Protein AF-A0A7S0M9Z1-F1 (afdb_monomer_lite)

Structure (mmCIF, N/CA/C/O backbone):
data_AF-A0A7S0M9Z1-F1
#
_entry.id   AF-A0A7S0M9Z1-F1
#
loop_
_atom_site.group_PDB
_atom_site.id
_atom_site.type_symbol
_atom_site.label_atom_id
_atom_site.label_alt_id
_atom_site.label_comp_id
_atom_site.label_asym_id
_atom_site.label_entity_id
_atom_site.label_seq_id
_atom_site.pdbx_PDB_ins_code
_atom_site.Cartn_x
_atom_site.Cartn_y
_atom_site.Cartn_z
_atom_site.occupancy
_atom_site.B_iso_or_equiv
_atom_site.auth_seq_id
_atom_site.auth_comp_id
_atom_site.auth_asym_id
_atom_site.auth_atom_id
_atom_site.pdbx_PDB_model_num
ATOM 1 N N . GLU A 1 1 ? -9.331 -22.060 28.111 1.00 37.31 1 GLU A N 1
ATOM 2 C CA . GLU A 1 1 ? -9.968 -21.525 26.890 1.00 37.31 1 GLU A CA 1
ATOM 3 C C . GLU A 1 1 ? -9.155 -20.327 26.416 1.00 37.31 1 GLU A C 1
ATOM 5 O O . GLU A 1 1 ? -8.787 -19.505 27.246 1.00 37.31 1 GLU A O 1
ATOM 10 N N . ARG A 1 2 ? -8.746 -20.290 25.143 1.00 35.12 2 ARG A N 1
ATOM 11 C CA . ARG A 1 2 ? -7.964 -19.173 24.583 1.00 35.12 2 ARG A CA 1
ATOM 12 C C . ARG A 1 2 ? -8.925 -18.022 24.284 1.00 35.12 2 ARG A C 1
ATOM 14 O O . ARG A 1 2 ? -9.888 -18.231 23.555 1.00 35.12 2 ARG A O 1
ATOM 21 N N . LEU A 1 3 ? -8.669 -16.848 24.857 1.00 40.38 3 LEU A N 1
ATOM 22 C CA . LEU A 1 3 ? -9.364 -15.605 24.509 1.00 40.38 3 LEU A CA 1
ATOM 23 C C . LEU A 1 3 ? -9.196 -15.308 23.001 1.00 40.38 3 LEU A C 1
ATOM 25 O O . LEU A 1 3 ? -8.118 -15.590 22.466 1.00 40.38 3 LEU A O 1
ATOM 29 N N . PRO A 1 4 ? -10.222 -14.764 22.317 1.00 44.47 4 PRO A N 1
ATOM 30 C CA . PRO A 1 4 ? -10.101 -14.323 20.928 1.00 44.47 4 PRO A CA 1
ATOM 31 C C . PRO A 1 4 ? -9.082 -13.172 20.809 1.00 44.47 4 PRO A C 1
ATOM 33 O O . PRO A 1 4 ? -8.876 -12.447 21.787 1.00 44.47 4 PRO A O 1
ATOM 36 N N . PRO A 1 5 ? -8.429 -12.994 19.646 1.00 44.75 5 PRO A N 1
ATOM 37 C CA . PRO A 1 5 ? -7.466 -11.917 19.448 1.00 44.75 5 PRO A CA 1
ATOM 38 C C . PRO A 1 5 ? -8.191 -10.565 19.507 1.00 44.75 5 PRO A C 1
ATOM 40 O O . PRO A 1 5 ? -8.975 -10.231 18.626 1.00 44.75 5 PRO A O 1
ATOM 43 N N . CYS A 1 6 ? -7.964 -9.792 20.568 1.00 47.34 6 CYS A N 1
ATOM 44 C CA . CYS A 1 6 ? -8.420 -8.410 20.675 1.00 47.34 6 CYS A CA 1
ATOM 45 C C . CYS A 1 6 ? -7.266 -7.465 20.312 1.00 47.34 6 CYS A C 1
ATOM 47 O O . CYS A 1 6 ? -6.171 -7.576 20.864 1.00 47.34 6 CYS A O 1
ATOM 49 N N . LEU A 1 7 ? -7.500 -6.531 19.384 1.00 50.00 7 LEU A N 1
ATOM 50 C CA . LEU A 1 7 ? -6.575 -5.428 19.116 1.00 50.00 7 LEU A CA 1
ATOM 51 C C . LEU A 1 7 ? -6.959 -4.244 20.012 1.00 50.00 7 LEU A C 1
ATOM 53 O O . LEU A 1 7 ? -8.036 -3.669 19.860 1.00 50.00 7 LEU A O 1
ATOM 57 N N . CYS A 1 8 ? -6.089 -3.868 20.948 1.00 47.72 8 CYS A N 1
ATOM 58 C CA . CYS A 1 8 ? -6.215 -2.601 21.661 1.00 47.72 8 CYS A CA 1
ATOM 59 C C . CYS A 1 8 ? -5.730 -1.467 20.746 1.00 47.72 8 CYS A C 1
ATOM 61 O O . CYS A 1 8 ? -4.548 -1.375 20.422 1.00 47.72 8 CYS A O 1
ATOM 63 N N . GLY A 1 9 ? -6.651 -0.615 20.289 1.00 47.59 9 GLY A N 1
ATOM 64 C CA . GLY A 1 9 ? -6.301 0.572 19.512 1.00 47.59 9 GLY A CA 1
ATOM 65 C C . GLY A 1 9 ? -5.483 1.543 20.365 1.00 47.59 9 GLY A C 1
ATOM 66 O O . GLY A 1 9 ? -6.004 2.091 21.332 1.00 47.59 9 GLY A O 1
ATOM 67 N N . LEU A 1 10 ? -4.213 1.757 20.016 1.00 45.28 10 LEU A N 1
ATOM 68 C CA . LEU A 1 10 ? -3.376 2.805 20.601 1.00 45.28 10 LEU A CA 1
ATOM 69 C C . LEU A 1 10 ? -3.155 3.894 19.548 1.00 45.28 10 LEU A C 1
ATOM 71 O O . LEU A 1 10 ? -2.298 3.755 18.680 1.00 45.28 10 LEU A O 1
ATOM 75 N N . ALA A 1 11 ? -3.902 4.990 19.654 1.00 43.31 11 ALA A N 1
ATOM 76 C CA . ALA A 1 11 ? -3.475 6.273 19.108 1.00 43.31 11 ALA A CA 1
ATOM 77 C C . ALA A 1 11 ? -3.296 7.268 20.257 1.00 43.31 11 ALA A C 1
ATOM 79 O O . ALA A 1 11 ? -4.056 7.257 21.230 1.00 43.31 11 ALA A O 1
ATOM 80 N N . ALA A 1 12 ? -2.278 8.119 20.145 1.00 40.19 12 ALA A N 1
ATOM 81 C CA . ALA A 1 12 ? -2.008 9.176 21.111 1.00 40.19 12 ALA A CA 1
ATOM 82 C C . ALA A 1 12 ? -3.228 10.114 21.215 1.00 40.19 12 ALA A C 1
ATOM 84 O O . ALA A 1 12 ? -3.704 10.631 20.204 1.00 40.19 12 ALA A O 1
ATOM 85 N N . GLY A 1 13 ? -3.752 10.300 22.433 1.00 42.53 13 GLY A N 1
ATOM 86 C CA . GLY A 1 13 ? -4.961 11.093 22.711 1.00 42.53 13 GLY A CA 1
ATOM 87 C C . GLY A 1 13 ? -6.245 10.297 22.996 1.00 42.53 13 GLY A C 1
ATOM 88 O O . GLY A 1 13 ? -7.283 10.905 23.246 1.00 42.53 13 GLY A O 1
ATOM 89 N N . ILE A 1 14 ? -6.197 8.958 23.000 1.00 54.53 14 ILE A N 1
ATOM 90 C CA . ILE A 1 14 ? -7.311 8.070 23.409 1.00 54.53 14 ILE A CA 1
ATOM 91 C C . ILE A 1 14 ? -7.053 7.452 24.805 1.00 54.53 14 ILE A C 1
ATOM 93 O O . ILE A 1 14 ? -7.592 6.409 25.154 1.00 54.53 14 ILE A O 1
ATOM 97 N N . GLU A 1 15 ? -6.205 8.087 25.612 1.00 52.75 15 GLU A N 1
ATOM 98 C CA . GLU A 1 15 ? -5.647 7.519 26.851 1.00 52.75 15 GLU A CA 1
ATOM 99 C C . GLU A 1 15 ? -6.694 7.339 27.971 1.00 52.75 15 GLU A C 1
ATOM 101 O O . GLU A 1 15 ? -6.531 6.474 28.827 1.00 52.75 15 GLU A O 1
ATOM 106 N N . ASP A 1 16 ? -7.803 8.087 27.915 1.00 54.12 16 ASP A N 1
ATOM 107 C CA . ASP A 1 16 ? -8.860 8.112 28.941 1.00 54.12 16 ASP A CA 1
ATOM 108 C C . ASP A 1 16 ? -10.100 7.253 28.607 1.00 54.12 16 ASP A C 1
ATOM 110 O O . ASP A 1 16 ? -11.123 7.333 29.294 1.00 54.12 16 ASP A O 1
ATOM 114 N N . ARG A 1 17 ? -10.072 6.451 27.532 1.00 59.91 17 ARG A N 1
ATOM 115 C CA . ARG A 1 17 ? -11.187 5.552 27.178 1.00 59.91 17 ARG A CA 1
ATOM 116 C C . ARG A 1 17 ? -10.856 4.102 27.493 1.00 59.91 17 ARG A C 1
ATOM 118 O O . ARG A 1 17 ? -9.835 3.582 27.058 1.00 59.91 17 ARG A O 1
ATOM 125 N N . GLU A 1 18 ? -11.793 3.436 28.164 1.00 61.59 18 GLU A N 1
ATOM 126 C CA . GLU A 1 18 ? -11.752 1.988 28.364 1.00 61.59 18 GLU A CA 1
ATOM 127 C C . GLU A 1 18 ? -11.610 1.259 27.013 1.00 61.59 18 GLU A C 1
ATOM 129 O O . GLU A 1 18 ? -12.382 1.545 26.085 1.00 61.59 18 GLU A O 1
ATOM 134 N N . PRO A 1 19 ? -10.651 0.322 26.876 1.00 64.12 19 PRO A N 1
ATOM 135 C CA . PRO A 1 19 ? -10.484 -0.4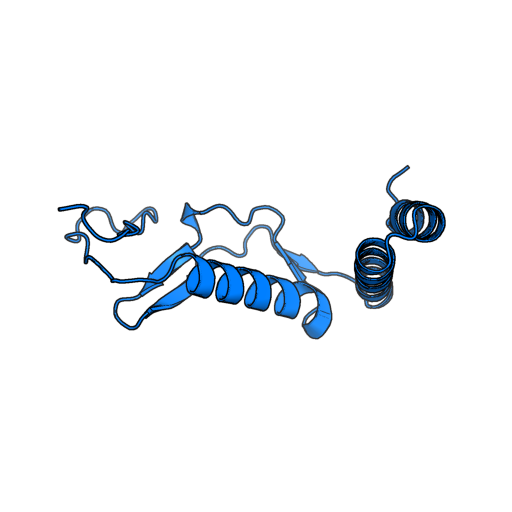49 25.656 1.00 64.12 19 PRO A CA 1
ATOM 136 C C . PRO A 1 19 ? -11.750 -1.256 25.367 1.00 64.12 19 PRO A C 1
ATOM 138 O O . PRO A 1 19 ? -12.180 -2.086 26.168 1.00 64.12 19 PRO A O 1
ATOM 141 N N . VAL A 1 20 ? -12.338 -1.049 24.191 1.00 67.94 20 VAL A N 1
ATOM 142 C CA . VAL A 1 20 ? -13.447 -1.880 23.718 1.00 67.94 20 VAL A CA 1
ATOM 143 C C . VAL A 1 20 ? -12.857 -3.097 23.019 1.00 67.94 20 VAL A C 1
ATOM 145 O O . VAL A 1 20 ? -12.140 -2.962 22.030 1.00 67.94 20 VAL A O 1
ATOM 148 N N . ALA A 1 21 ? -13.156 -4.296 23.523 1.00 70.44 21 ALA A N 1
ATOM 149 C CA . ALA A 1 21 ? -12.817 -5.525 22.820 1.00 70.44 21 ALA A CA 1
ATOM 150 C C . ALA A 1 21 ? -13.695 -5.639 21.568 1.00 70.44 21 ALA A C 1
ATOM 152 O O . ALA A 1 21 ? -14.892 -5.906 21.665 1.00 70.44 21 ALA A O 1
ATOM 153 N N . VAL A 1 22 ? -13.095 -5.427 20.400 1.00 77.25 22 VAL A N 1
ATOM 154 C CA . VAL A 1 22 ? -13.745 -5.645 19.107 1.00 77.25 22 VAL A CA 1
ATOM 155 C C . VAL A 1 22 ? -13.285 -7.012 18.594 1.00 77.25 22 VAL A C 1
ATOM 157 O O . VAL A 1 22 ? -12.088 -7.184 18.349 1.00 77.25 22 VAL A O 1
ATOM 160 N N . PRO A 1 23 ? -14.182 -8.010 18.485 1.00 77.19 23 PRO A N 1
ATOM 161 C CA . PRO A 1 23 ? -13.850 -9.281 17.859 1.00 77.19 23 PRO A CA 1
ATOM 162 C C . PRO A 1 23 ? -13.535 -9.028 16.388 1.00 77.19 23 PRO A C 1
ATOM 164 O O . PRO A 1 23 ? -14.373 -8.488 15.670 1.00 77.19 23 PRO A O 1
ATOM 167 N N . VAL A 1 24 ? -12.342 -9.416 15.952 1.00 79.88 24 VAL A N 1
ATOM 168 C CA . VAL A 1 24 ? -11.929 -9.318 14.551 1.00 79.88 24 VAL A CA 1
ATOM 169 C C . VAL A 1 24 ? -11.240 -10.594 14.126 1.00 79.88 24 VAL A C 1
ATOM 171 O O . VAL A 1 24 ? -10.515 -11.209 14.912 1.00 79.88 24 VAL 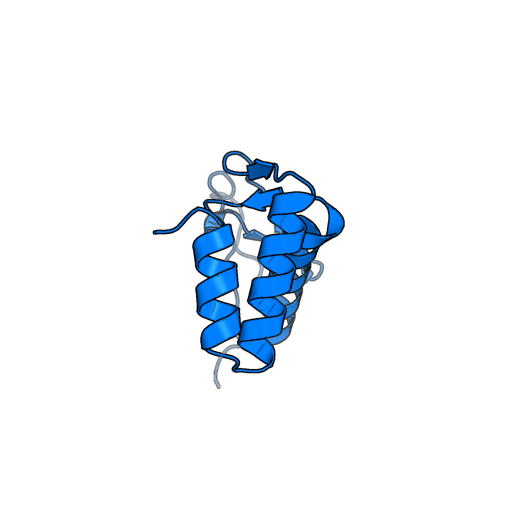A O 1
ATOM 174 N N . ASP A 1 25 ? -11.467 -10.974 12.876 1.00 87.62 25 ASP A N 1
ATOM 175 C CA . ASP A 1 25 ? -10.621 -11.941 12.202 1.00 87.62 25 ASP A CA 1
ATOM 176 C C . ASP A 1 25 ? -9.328 -11.222 11.765 1.00 87.62 25 ASP A C 1
ATOM 178 O O . ASP A 1 25 ? -9.397 -10.237 11.021 1.00 87.62 25 ASP A O 1
ATOM 182 N N . PRO A 1 26 ? -8.145 -11.645 12.251 1.00 85.62 26 PRO A N 1
ATOM 183 C CA . PRO A 1 26 ? -6.877 -11.052 11.843 1.00 85.62 26 PRO A CA 1
ATOM 184 C C . PRO A 1 26 ? -6.642 -11.089 10.329 1.00 85.62 26 PRO A C 1
ATOM 186 O O . PRO A 1 26 ? -6.017 -10.165 9.806 1.00 85.62 26 PRO A O 1
ATOM 189 N N . ASP A 1 27 ? -7.146 -12.114 9.637 1.00 91.50 27 ASP A N 1
ATOM 190 C CA . ASP A 1 27 ? -6.979 -12.253 8.191 1.00 91.50 27 ASP A CA 1
ATOM 191 C C . ASP A 1 27 ? -7.851 -11.222 7.453 1.00 91.50 27 ASP A C 1
ATOM 193 O O . ASP A 1 27 ? -7.359 -10.508 6.582 1.00 91.50 27 ASP A O 1
ATOM 197 N N . GLU A 1 28 ? -9.105 -11.030 7.882 1.00 89.75 28 GLU A N 1
ATOM 198 C CA . GLU A 1 28 ? -10.011 -10.011 7.321 1.00 89.75 28 GLU A CA 1
ATOM 199 C C . GLU A 1 28 ? -9.486 -8.582 7.546 1.00 89.75 28 GLU A C 1
ATOM 201 O O . GLU A 1 28 ? -9.566 -7.716 6.664 1.00 89.75 28 GLU A O 1
ATOM 206 N N . LEU A 1 29 ? -8.904 -8.329 8.723 1.00 89.19 29 LEU A N 1
ATOM 207 C CA . LEU A 1 29 ?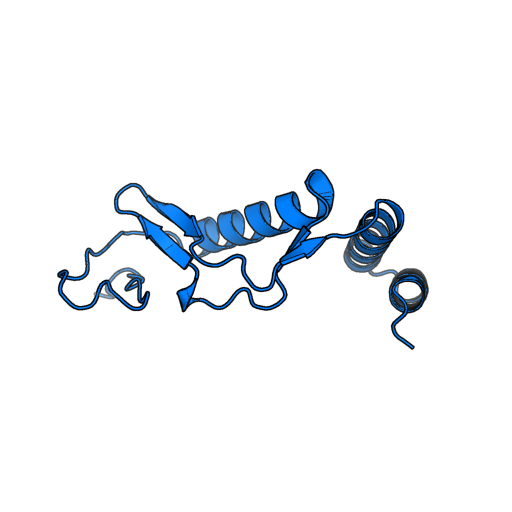 -8.272 -7.050 9.040 1.00 89.19 29 LEU A CA 1
ATOM 208 C C . LEU A 1 29 ? -7.082 -6.780 8.110 1.00 89.19 29 LEU A C 1
ATOM 210 O O . LEU A 1 29 ? -6.937 -5.668 7.592 1.00 89.19 29 LEU A O 1
ATOM 214 N N . LEU A 1 30 ? -6.233 -7.788 7.902 1.00 91.06 30 LEU A N 1
ATOM 215 C CA . LEU A 1 30 ? -5.064 -7.680 7.039 1.00 91.06 30 LEU A CA 1
ATOM 216 C C . LEU A 1 30 ? -5.467 -7.477 5.576 1.00 91.06 30 LEU A C 1
ATOM 218 O O . LEU A 1 30 ? -4.922 -6.587 4.924 1.00 91.06 30 LEU A O 1
ATOM 222 N N . ASP A 1 31 ? -6.445 -8.235 5.084 1.00 94.06 31 ASP A N 1
ATOM 223 C CA . ASP A 1 31 ? -6.980 -8.094 3.729 1.00 94.06 31 ASP A CA 1
ATOM 224 C C . ASP A 1 31 ? -7.543 -6.690 3.498 1.00 94.06 31 ASP A C 1
ATOM 226 O O . ASP A 1 31 ? -7.266 -6.060 2.474 1.00 94.06 31 ASP A O 1
ATOM 230 N N . THR A 1 32 ? -8.265 -6.146 4.482 1.00 93.56 32 THR A N 1
ATOM 231 C CA . THR A 1 32 ? -8.790 -4.779 4.401 1.00 93.56 32 THR A CA 1
ATOM 232 C C . THR A 1 32 ? -7.662 -3.744 4.378 1.00 93.56 32 THR A C 1
ATOM 234 O O . THR A 1 32 ? -7.681 -2.835 3.545 1.00 93.56 32 THR A O 1
ATOM 237 N N . LEU A 1 33 ? -6.648 -3.876 5.242 1.00 93.31 33 LEU A N 1
ATOM 238 C CA . LEU A 1 33 ? -5.489 -2.973 5.259 1.00 93.31 33 LEU A CA 1
ATOM 239 C C . LEU A 1 33 ? -4.710 -3.015 3.940 1.00 93.31 33 LEU A C 1
ATOM 241 O O . LEU A 1 33 ? -4.402 -1.965 3.368 1.00 93.31 33 LEU A O 1
ATOM 245 N N . LEU A 1 34 ? -4.418 -4.214 3.434 1.00 93.94 34 LEU A N 1
ATOM 246 C CA . LEU A 1 34 ? -3.738 -4.405 2.156 1.00 93.94 34 LEU A CA 1
ATOM 247 C C . LEU A 1 34 ? -4.563 -3.833 1.002 1.00 93.94 34 LEU A C 1
ATOM 249 O O . LEU A 1 34 ? -4.007 -3.135 0.156 1.00 93.94 34 LEU A O 1
ATOM 253 N N . GLY A 1 35 ? -5.879 -4.056 0.996 1.00 95.38 35 GLY A N 1
ATOM 254 C CA . GLY A 1 35 ? -6.800 -3.503 0.005 1.00 95.38 35 GLY A CA 1
ATOM 255 C C . GLY A 1 35 ? -6.804 -1.974 -0.014 1.00 95.38 35 GLY A C 1
ATOM 256 O O . GLY A 1 35 ? -6.692 -1.370 -1.081 1.00 95.38 35 GLY A O 1
ATOM 257 N N . VAL A 1 36 ? -6.844 -1.330 1.156 1.0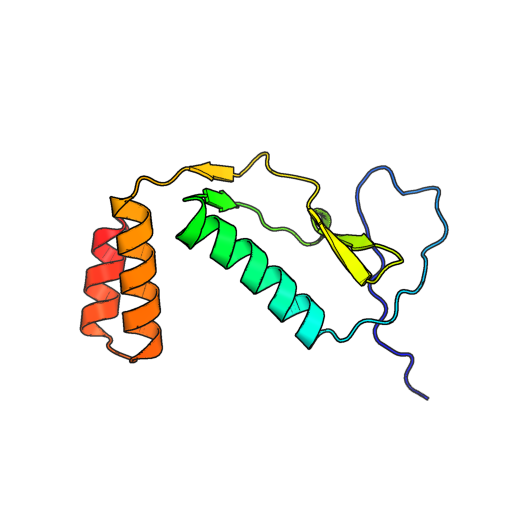0 94.44 36 VAL A N 1
ATOM 258 C CA . VAL A 1 36 ? -6.782 0.138 1.266 1.00 94.44 36 VAL A CA 1
ATOM 259 C C . VAL A 1 36 ? -5.445 0.677 0.752 1.00 94.44 36 VAL A C 1
ATOM 261 O O . VAL A 1 36 ? -5.421 1.631 -0.027 1.00 94.44 36 VAL A O 1
ATOM 264 N N . HIS A 1 37 ? -4.320 0.065 1.130 1.00 94.00 37 HIS A N 1
ATOM 265 C CA . HIS A 1 37 ? -3.007 0.491 0.639 1.00 94.00 37 HIS A CA 1
ATOM 266 C C . HIS A 1 37 ? -2.810 0.216 -0.860 1.00 94.00 37 HIS A C 1
ATOM 268 O O . HIS A 1 37 ? -2.187 1.028 -1.548 1.00 94.00 37 HIS A O 1
ATOM 274 N N . ALA A 1 38 ? -3.379 -0.869 -1.388 1.00 95.44 38 ALA A N 1
ATOM 275 C CA . ALA A 1 38 ? -3.398 -1.158 -2.817 1.00 95.44 38 ALA A CA 1
ATOM 276 C C . ALA A 1 38 ? -4.233 -0.129 -3.595 1.00 95.44 38 ALA A C 1
ATOM 278 O O . ALA A 1 38 ? -3.757 0.377 -4.609 1.00 95.44 38 ALA A O 1
ATOM 279 N N . SER A 1 39 ? -5.424 0.242 -3.109 1.00 96.12 39 SER A N 1
ATOM 280 C CA . SER A 1 39 ? -6.243 1.309 -3.709 1.00 96.12 39 SER A CA 1
ATOM 281 C C . SER A 1 39 ? -5.503 2.651 -3.686 1.00 96.12 39 SER A C 1
ATOM 283 O O . SER A 1 39 ? -5.386 3.313 -4.721 1.00 96.12 39 SER A O 1
ATOM 285 N N . HIS A 1 40 ? -4.876 3.019 -2.560 1.00 95.38 40 HIS A N 1
ATOM 286 C CA . HIS A 1 40 ? -4.018 4.205 -2.503 1.00 95.38 40 HIS A CA 1
ATOM 287 C C . HIS A 1 40 ? -2.951 4.192 -3.603 1.00 95.38 40 HIS A C 1
ATOM 289 O O . HIS A 1 40 ? -2.822 5.179 -4.329 1.00 95.38 40 HIS A O 1
ATOM 295 N N . LEU A 1 41 ? -2.230 3.081 -3.768 1.00 96.38 41 LEU A N 1
ATOM 296 C CA . LEU A 1 41 ? -1.148 2.975 -4.742 1.00 96.38 41 LEU A CA 1
ATOM 297 C C . LEU A 1 41 ? -1.656 2.981 -6.190 1.00 96.38 41 LEU A C 1
ATOM 299 O O . LEU A 1 41 ? -1.190 3.786 -6.998 1.00 96.38 41 LEU A O 1
ATOM 303 N N . PHE A 1 42 ? -2.589 2.092 -6.526 1.00 97.19 42 PHE A N 1
ATOM 304 C CA . PHE A 1 42 ? -2.959 1.795 -7.911 1.00 97.19 42 PHE A CA 1
ATOM 305 C C . PHE A 1 42 ? -4.104 2.648 -8.451 1.00 97.19 42 PHE A C 1
ATOM 307 O O . PHE A 1 42 ? -4.131 2.923 -9.649 1.00 97.19 42 PHE A O 1
ATOM 314 N N . GLU A 1 43 ? -5.022 3.097 -7.598 1.00 96.94 43 GLU A N 1
ATOM 315 C CA . GLU A 1 43 ? -6.173 3.906 -8.016 1.00 96.94 43 GLU A CA 1
ATOM 316 C C . GLU A 1 43 ? -5.917 5.394 -7.784 1.00 96.94 43 GLU A C 1
ATOM 318 O O . GLU A 1 43 ? -6.271 6.233 -8.615 1.00 96.94 43 GLU A O 1
ATOM 323 N N . HIS A 1 44 ? -5.262 5.732 -6.671 1.00 96.38 44 HIS A N 1
ATOM 324 C CA . HIS A 1 44 ? -5.062 7.121 -6.265 1.00 96.38 44 HIS A CA 1
ATOM 325 C C . HIS A 1 44 ? -3.640 7.654 -6.475 1.00 96.38 44 HIS A C 1
ATOM 327 O O . HIS A 1 44 ? -3.422 8.861 -6.339 1.00 96.38 44 HIS A O 1
ATOM 333 N N . GLY A 1 45 ? -2.677 6.795 -6.822 1.00 96.81 45 GLY A N 1
ATOM 334 C CA . GLY A 1 45 ? -1.284 7.190 -7.029 1.00 96.81 45 GLY A CA 1
ATOM 335 C C . GLY A 1 45 ? -0.643 7.774 -5.772 1.00 96.81 45 GLY A C 1
ATOM 336 O O . GLY A 1 45 ? 0.026 8.805 -5.832 1.00 96.81 45 GLY A O 1
ATOM 337 N N . MET A 1 46 ? -0.884 7.158 -4.618 1.00 96.19 46 MET A N 1
ATOM 338 C CA . MET A 1 46 ? -0.369 7.577 -3.319 1.00 96.19 46 MET A CA 1
ATOM 339 C C . MET A 1 46 ? 0.237 6.392 -2.569 1.00 96.19 46 MET A C 1
ATOM 341 O O . MET A 1 46 ? -0.329 5.306 -2.540 1.00 96.19 46 MET A O 1
ATOM 345 N N . ILE A 1 47 ? 1.373 6.609 -1.914 1.00 93.44 47 ILE A N 1
ATOM 346 C CA . ILE A 1 47 ? 2.004 5.616 -1.041 1.00 93.44 47 ILE A CA 1
ATOM 347 C C . ILE A 1 47 ? 2.239 6.223 0.338 1.00 93.44 47 ILE A C 1
ATOM 349 O O . ILE A 1 47 ? 2.663 7.373 0.439 1.00 93.44 47 ILE A O 1
ATOM 353 N N . ASN A 1 48 ? 1.950 5.464 1.395 1.00 92.06 48 ASN A N 1
ATOM 354 C CA . ASN A 1 48 ? 2.291 5.852 2.759 1.00 92.06 48 ASN A CA 1
ATOM 355 C C . ASN A 1 48 ? 3.706 5.356 3.074 1.00 92.06 48 ASN A C 1
ATOM 357 O O . ASN A 1 48 ? 3.955 4.154 3.018 1.00 92.06 48 ASN A O 1
ATOM 361 N N . GLY A 1 49 ? 4.622 6.283 3.360 1.00 88.81 49 GLY A N 1
ATOM 362 C CA . GLY A 1 49 ? 6.003 5.974 3.725 1.00 88.81 49 GLY A CA 1
ATOM 363 C C . GLY A 1 49 ? 6.170 5.423 5.143 1.00 88.81 49 GLY A C 1
ATOM 364 O O . GLY A 1 49 ? 7.221 4.861 5.432 1.00 88.81 49 GLY A O 1
ATOM 365 N N . ASP A 1 50 ? 5.153 5.559 6.000 1.00 88.75 50 ASP A N 1
ATOM 366 C CA . ASP A 1 50 ? 5.173 5.089 7.389 1.00 88.75 50 ASP A CA 1
ATOM 367 C C . ASP A 1 50 ? 3.794 4.547 7.840 1.00 88.75 50 ASP A C 1
ATOM 369 O O . ASP A 1 50 ? 3.081 5.178 8.629 1.00 88.75 50 ASP A O 1
ATOM 373 N N . PRO A 1 51 ? 3.345 3.384 7.321 1.00 85.38 51 PRO A N 1
ATOM 374 C CA . PRO A 1 51 ? 2.084 2.764 7.724 1.00 85.38 51 PRO A CA 1
ATOM 375 C C . PRO A 1 51 ? 2.224 2.041 9.078 1.00 85.38 51 PRO A C 1
ATOM 377 O O . PRO A 1 51 ? 2.054 0.824 9.173 1.00 85.38 51 PRO A O 1
ATOM 380 N N . HIS A 1 52 ? 2.571 2.775 10.139 1.00 87.50 52 HIS A N 1
ATOM 381 C CA . HIS A 1 52 ? 2.776 2.191 11.461 1.00 87.50 52 HIS A CA 1
ATOM 382 C C . HIS A 1 52 ? 1.450 1.765 12.127 1.00 87.50 52 HIS A C 1
ATOM 384 O O . HIS A 1 52 ? 0.431 2.440 11.962 1.00 87.50 52 HIS A O 1
ATOM 390 N N . PRO A 1 53 ? 1.435 0.714 12.974 1.00 86.38 53 PRO A N 1
ATOM 391 C CA . PRO A 1 53 ? 0.204 0.228 13.609 1.00 86.38 53 PRO A CA 1
ATOM 392 C C . PRO A 1 53 ? -0.554 1.279 14.431 1.00 86.38 53 PRO A C 1
ATOM 394 O O . PRO A 1 53 ? -1.776 1.290 14.424 1.00 86.38 53 PRO A O 1
ATOM 397 N N . GLY A 1 54 ? 0.149 2.215 15.080 1.00 87.81 54 GLY A N 1
ATOM 398 C CA . GLY A 1 54 ? -0.492 3.324 15.807 1.00 87.81 54 GLY A CA 1
ATOM 399 C C . GLY A 1 54 ? -1.322 4.296 14.945 1.00 87.81 54 GLY A C 1
ATOM 400 O O . GLY A 1 54 ? -2.062 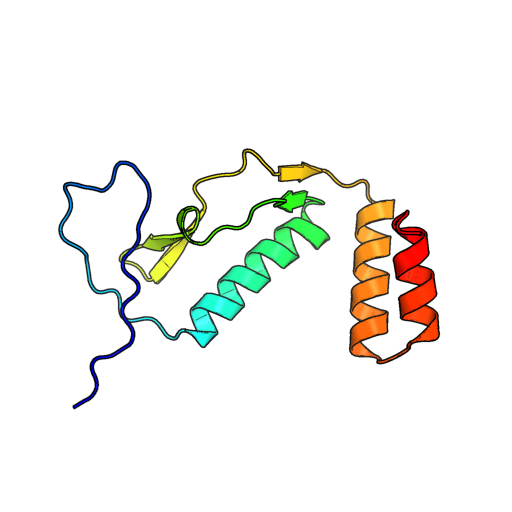5.100 15.499 1.00 87.81 54 GLY A O 1
ATOM 401 N N . ASN A 1 55 ? -1.224 4.225 13.608 1.00 90.12 55 ASN A N 1
ATOM 402 C CA . ASN A 1 55 ? -2.028 5.017 12.669 1.00 90.12 55 ASN A CA 1
ATOM 403 C C . ASN A 1 55 ? -3.312 4.301 12.250 1.00 90.12 55 ASN A C 1
ATOM 405 O O . ASN A 1 55 ? -4.089 4.842 11.461 1.00 90.12 55 ASN A O 1
ATOM 409 N N . VAL A 1 56 ? -3.521 3.087 12.760 1.00 89.38 56 VAL A N 1
ATOM 410 C CA . VAL A 1 56 ? -4.645 2.220 12.441 1.00 89.38 56 VAL A CA 1
ATOM 411 C C . VAL A 1 56 ? -5.520 2.093 13.681 1.00 89.38 56 VAL A C 1
ATOM 413 O O . VAL A 1 56 ? -5.117 1.551 14.708 1.00 89.38 56 VAL A O 1
ATOM 416 N N . LEU A 1 57 ? -6.749 2.582 13.573 1.00 88.19 57 LEU A N 1
ATOM 417 C CA . LEU A 1 57 ? -7.785 2.427 14.582 1.00 88.19 57 LEU A CA 1
ATOM 418 C C . LEU A 1 57 ? -8.772 1.354 14.149 1.00 88.19 57 LEU A C 1
ATOM 420 O O . LEU A 1 57 ? -9.295 1.408 13.040 1.00 88.19 57 LEU A O 1
ATOM 424 N N . LEU A 1 58 ? -9.086 0.431 15.050 1.00 86.62 58 LEU A N 1
ATOM 425 C CA . LEU A 1 58 ? -10.223 -0.463 14.892 1.00 86.62 58 LEU A CA 1
ATOM 426 C C . LEU A 1 58 ? -11.453 0.182 15.534 1.00 86.62 58 LEU A C 1
ATOM 428 O O . LEU A 1 58 ? -11.462 0.474 16.732 1.00 86.62 58 LEU A O 1
ATOM 432 N N . LEU A 1 59 ? -12.473 0.453 14.727 1.00 87.06 59 LEU A N 1
ATOM 433 C CA . LEU A 1 59 ? -13.707 1.083 15.176 1.00 87.06 59 LEU A CA 1
ATOM 434 C C . LEU A 1 59 ? -14.675 0.037 15.763 1.00 87.06 59 LEU A C 1
ATOM 436 O O . LEU A 1 59 ? -14.619 -1.133 15.381 1.00 87.06 59 LEU A O 1
ATOM 440 N N . PRO A 1 60 ? -15.608 0.433 16.655 1.00 82.75 60 PRO A N 1
ATOM 441 C CA . PRO A 1 60 ? -16.561 -0.500 17.271 1.00 82.75 60 PRO A CA 1
ATOM 442 C C . PRO A 1 60 ? -17.477 -1.234 16.282 1.00 82.75 60 PRO A C 1
ATOM 444 O O . PRO A 1 60 ? -18.052 -2.259 16.628 1.00 82.75 60 PRO A O 1
ATOM 447 N N . ASP A 1 61 ? -17.635 -0.699 15.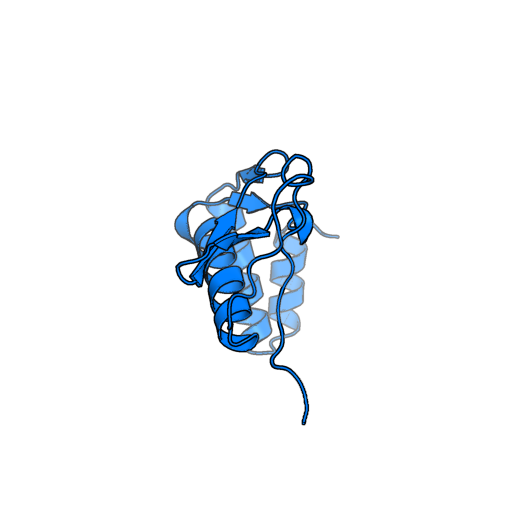069 1.00 83.50 61 ASP A N 1
ATOM 448 C CA . ASP A 1 61 ? -18.416 -1.293 13.982 1.00 83.50 61 ASP A CA 1
ATOM 449 C C . ASP A 1 61 ? -17.579 -2.187 13.047 1.00 83.50 61 ASP A C 1
ATOM 451 O O . ASP A 1 61 ? -18.057 -2.577 11.985 1.00 83.50 61 ASP A O 1
ATOM 455 N N . GLY A 1 62 ? -16.335 -2.503 13.428 1.00 81.56 62 GLY A N 1
ATOM 456 C CA . GLY A 1 62 ? -15.427 -3.370 12.674 1.00 81.56 62 GLY A CA 1
ATOM 457 C C . GLY A 1 62 ? -14.666 -2.669 11.547 1.00 81.56 62 GLY A C 1
ATOM 458 O O . GLY A 1 62 ? -13.819 -3.286 10.910 1.00 81.56 62 GLY A O 1
ATOM 459 N N . ARG A 1 63 ? -14.915 -1.377 11.294 1.00 87.62 63 ARG A N 1
ATOM 460 C CA . ARG A 1 63 ? -14.166 -0.619 10.281 1.00 87.62 63 ARG A CA 1
ATOM 461 C C . ARG A 1 63 ? -12.767 -0.243 10.763 1.00 87.62 63 ARG A C 1
ATOM 463 O O . ARG A 1 63 ? -12.524 -0.077 11.956 1.00 87.62 63 ARG A O 1
ATOM 470 N N . ILE A 1 64 ? -11.877 0.006 9.806 1.00 89.31 64 ILE A N 1
ATOM 471 C CA . ILE A 1 64 ? -10.561 0.600 10.051 1.00 89.31 64 ILE A CA 1
ATOM 472 C C . ILE A 1 64 ? -10.618 2.118 9.844 1.00 89.31 64 ILE A C 1
ATOM 474 O O . ILE A 1 64 ? -11.089 2.600 8.813 1.00 89.31 64 ILE A O 1
ATOM 478 N N . GLY A 1 65 ? -10.100 2.874 10.810 1.00 90.94 65 GLY A N 1
ATOM 479 C CA . GLY A 1 65 ? -9.792 4.294 10.683 1.00 90.94 65 GLY A CA 1
ATOM 480 C C . GLY A 1 65 ? -8.293 4.511 10.497 1.00 90.94 65 GLY A C 1
ATOM 481 O O . GLY A 1 65 ? -7.503 4.049 11.313 1.00 90.94 65 GLY A O 1
ATOM 482 N N . LEU A 1 66 ? -7.902 5.239 9.451 1.00 91.25 66 LEU A N 1
ATOM 483 C CA . LEU A 1 66 ? -6.530 5.715 9.265 1.00 91.25 66 LEU A CA 1
ATOM 484 C C . LEU A 1 66 ? -6.441 7.173 9.720 1.00 91.25 66 LEU A C 1
ATOM 486 O O . LEU A 1 66 ? -7.240 7.995 9.269 1.00 91.25 66 LEU A O 1
ATOM 490 N N . ILE A 1 67 ? -5.505 7.487 10.615 1.00 90.50 67 ILE A N 1
ATOM 491 C CA . ILE A 1 67 ? -5.460 8.806 11.276 1.00 90.50 67 ILE A CA 1
ATOM 492 C C . ILE A 1 67 ? -4.280 9.688 10.876 1.00 90.50 67 ILE A C 1
ATOM 494 O O . ILE A 1 67 ? -4.346 10.899 11.081 1.00 90.50 67 ILE A O 1
ATOM 498 N N . ASP A 1 68 ? -3.236 9.115 10.283 1.00 88.31 68 ASP A N 1
ATOM 499 C CA . ASP A 1 68 ? -2.055 9.860 9.856 1.00 88.31 68 ASP A CA 1
ATOM 500 C C . ASP A 1 68 ? -1.772 9.626 8.371 1.00 88.31 68 ASP A C 1
ATOM 502 O O . ASP A 1 68 ? -1.702 8.498 7.874 1.00 88.31 68 ASP A O 1
ATOM 506 N N . PHE A 1 69 ? -1.609 10.741 7.668 1.00 90.31 69 PHE A N 1
ATOM 507 C CA . PHE A 1 69 ? -1.288 10.825 6.251 1.00 90.31 69 PHE A CA 1
ATOM 508 C C . PHE A 1 69 ? -0.100 11.772 5.994 1.00 90.31 69 PHE A C 1
ATOM 510 O O . PHE A 1 69 ? 0.156 12.165 4.855 1.00 90.31 69 PHE A O 1
ATOM 517 N N . GLY A 1 70 ? 0.636 12.153 7.042 1.00 89.12 70 GLY A N 1
ATOM 518 C CA . GLY A 1 70 ? 1.748 13.100 7.004 1.00 89.12 70 GLY A CA 1
ATOM 519 C C . GLY A 1 70 ? 2.959 12.600 6.216 1.00 89.12 70 GLY A C 1
ATOM 520 O O . GLY A 1 70 ? 3.759 13.413 5.759 1.00 89.12 70 GLY A O 1
ATOM 521 N N . GLN A 1 71 ? 3.084 11.285 6.013 1.00 92.44 71 GLN A N 1
ATOM 522 C CA . GLN A 1 71 ? 4.112 10.649 5.175 1.00 92.44 71 GLN A CA 1
ATOM 523 C C . GLN A 1 71 ? 3.540 10.058 3.874 1.00 92.44 71 GLN A C 1
ATOM 525 O O . GLN A 1 71 ? 4.108 9.127 3.300 1.00 92.44 71 GLN A O 1
ATOM 530 N N . LEU A 1 72 ? 2.422 10.596 3.369 1.00 93.44 72 LEU A N 1
ATOM 531 C CA . LEU A 1 72 ? 1.951 10.264 2.025 1.00 93.44 72 LEU A CA 1
ATOM 532 C C . LEU A 1 72 ? 2.832 10.903 0.945 1.00 93.44 72 LEU A C 1
ATOM 534 O O . LEU A 1 72 ? 3.070 12.112 0.932 1.00 93.44 72 LEU A O 1
ATOM 538 N N . LYS A 1 73 ? 3.217 10.101 -0.045 1.00 93.81 73 LYS A N 1
ATOM 539 C CA . LYS A 1 73 ? 3.867 10.555 -1.273 1.00 93.81 73 LYS A CA 1
ATOM 540 C C . LYS A 1 73 ? 2.948 10.325 -2.465 1.00 93.81 73 LYS A C 1
ATOM 542 O O . LYS A 1 73 ? 2.408 9.235 -2.635 1.00 93.81 73 LYS A O 1
ATOM 547 N N . ARG A 1 74 ? 2.798 11.346 -3.312 1.00 95.81 74 ARG A N 1
ATOM 548 C CA . ARG A 1 74 ? 2.124 11.220 -4.611 1.00 95.81 74 ARG A CA 1
ATOM 549 C C . ARG A 1 74 ? 3.078 10.642 -5.646 1.00 95.81 74 ARG A C 1
ATOM 551 O O . ARG A 1 74 ? 4.252 11.003 -5.677 1.00 95.81 74 ARG A O 1
ATOM 558 N N . LEU A 1 75 ? 2.537 9.793 -6.500 1.00 95.44 75 LEU A N 1
ATOM 559 C CA . LEU A 1 75 ? 3.223 9.152 -7.603 1.00 95.44 75 LEU A CA 1
ATOM 560 C C . LEU A 1 75 ? 2.641 9.661 -8.920 1.00 95.44 75 LEU A C 1
ATOM 562 O O . LEU A 1 75 ? 1.434 9.861 -9.068 1.00 95.44 75 LEU A O 1
ATOM 566 N N . SER A 1 76 ? 3.512 9.860 -9.897 1.00 96.00 76 SER A N 1
ATOM 567 C CA . SER A 1 76 ? 3.125 10.016 -11.290 1.00 96.00 76 SER A CA 1
ATOM 568 C C . SER A 1 76 ? 2.511 8.720 -11.819 1.00 96.00 76 SER A C 1
ATOM 570 O O . SER A 1 76 ? 2.777 7.621 -11.329 1.00 96.00 76 SER A O 1
ATOM 572 N N . ARG A 1 77 ? 1.730 8.828 -12.895 1.00 95.94 77 ARG A N 1
ATOM 573 C CA . ARG A 1 77 ? 1.162 7.654 -13.569 1.00 95.94 77 ARG A CA 1
ATOM 574 C C . ARG A 1 77 ? 2.239 6.644 -13.990 1.00 95.94 77 ARG A C 1
ATOM 576 O O . ARG A 1 77 ? 2.033 5.444 -13.856 1.00 95.94 77 ARG A O 1
ATOM 583 N N . ALA A 1 78 ? 3.392 7.126 -14.455 1.00 95.25 78 ALA A N 1
ATOM 584 C CA . ALA A 1 78 ? 4.509 6.273 -14.855 1.00 95.25 78 ALA A CA 1
ATOM 585 C C . ALA A 1 78 ? 5.113 5.499 -13.668 1.00 95.25 78 ALA A C 1
ATOM 587 O O . ALA A 1 78 ? 5.479 4.331 -13.816 1.00 95.25 78 ALA A O 1
ATOM 588 N N . GLU A 1 79 ? 5.189 6.120 -12.487 1.00 95.31 79 GLU A N 1
ATOM 589 C CA . GLU A 1 79 ? 5.621 5.446 -11.258 1.00 95.31 79 GLU A CA 1
ATOM 590 C C . GLU A 1 79 ? 4.609 4.370 -10.844 1.00 95.31 79 GLU A C 1
ATOM 592 O O . GLU A 1 79 ? 5.011 3.229 -10.625 1.00 95.31 79 GLU A O 1
ATOM 597 N N . VAL A 1 80 ? 3.305 4.680 -10.832 1.00 96.88 80 VAL A N 1
ATOM 598 C CA . VAL A 1 80 ? 2.241 3.700 -10.524 1.00 96.88 80 VAL A CA 1
ATOM 599 C C . VAL A 1 80 ? 2.297 2.497 -11.468 1.00 96.88 80 VAL A C 1
ATOM 601 O O . VAL A 1 80 ? 2.270 1.351 -11.021 1.00 96.88 80 VAL A O 1
ATOM 604 N N . GLU A 1 81 ? 2.443 2.730 -12.773 1.00 96.38 81 GLU A N 1
ATOM 605 C CA . GLU A 1 81 ? 2.583 1.648 -13.754 1.00 96.38 81 GLU A CA 1
ATOM 606 C C . GLU A 1 81 ? 3.839 0.800 -13.520 1.00 96.38 81 GLU A C 1
ATOM 608 O O . GLU A 1 81 ? 3.842 -0.404 -13.780 1.00 96.38 81 GLU A O 1
ATOM 613 N N . THR A 1 82 ? 4.921 1.408 -13.036 1.00 95.50 82 THR A N 1
ATOM 614 C CA . THR A 1 82 ? 6.161 0.688 -12.728 1.00 95.50 82 THR A CA 1
ATOM 615 C C . THR A 1 82 ? 5.997 -0.192 -11.492 1.00 95.50 82 THR A C 1
ATOM 617 O O . THR A 1 82 ? 6.396 -1.356 -11.534 1.00 95.50 82 THR A O 1
ATOM 620 N N . TYR A 1 83 ? 5.315 0.297 -10.452 1.00 95.81 83 TYR A N 1
ATOM 621 C CA . TYR A 1 83 ? 4.905 -0.528 -9.311 1.00 95.81 83 TYR A CA 1
ATOM 622 C C . TYR A 1 83 ? 3.998 -1.689 -9.739 1.00 95.81 83 TYR A C 1
ATOM 624 O O . TYR A 1 83 ? 4.215 -2.821 -9.314 1.00 95.81 83 TYR A O 1
ATOM 632 N N . ALA A 1 84 ? 3.024 -1.447 -10.621 1.00 96.56 84 ALA A N 1
ATOM 633 C CA . ALA A 1 84 ? 2.131 -2.499 -11.112 1.00 96.56 84 ALA A CA 1
ATOM 634 C C . ALA A 1 84 ? 2.902 -3.595 -11.865 1.00 96.56 84 ALA A C 1
ATOM 636 O O . ALA A 1 84 ? 2.701 -4.783 -11.616 1.00 96.56 84 ALA A O 1
ATOM 637 N N . ARG A 1 85 ? 3.845 -3.206 -12.736 1.00 96.88 85 ARG A N 1
ATOM 638 C CA . ARG A 1 85 ? 4.733 -4.149 -13.438 1.00 96.88 85 ARG A CA 1
ATOM 639 C C . ARG A 1 85 ? 5.580 -4.978 -12.475 1.00 96.88 85 ARG A C 1
ATOM 641 O O . ARG A 1 85 ? 5.751 -6.170 -12.712 1.00 96.88 85 ARG A O 1
ATOM 648 N N . LEU A 1 86 ? 6.086 -4.371 -11.400 1.00 96.56 86 LEU A N 1
ATOM 649 C CA . LEU A 1 86 ? 6.833 -5.092 -10.371 1.00 96.56 86 LEU A CA 1
ATOM 650 C C . LEU A 1 86 ? 5.958 -6.141 -9.671 1.00 96.56 86 LEU A C 1
ATOM 652 O O . LEU A 1 86 ? 6.388 -7.281 -9.528 1.00 96.56 86 LEU A O 1
ATOM 656 N N . VAL A 1 87 ? 4.736 -5.778 -9.269 1.00 96.31 87 VAL A N 1
ATOM 657 C CA . VAL A 1 87 ? 3.807 -6.710 -8.608 1.00 96.31 87 VAL A CA 1
ATOM 658 C C . VAL A 1 87 ? 3.459 -7.892 -9.513 1.00 96.31 87 VAL A C 1
ATOM 660 O O . VAL A 1 87 ? 3.510 -9.031 -9.055 1.00 96.31 87 VAL A O 1
ATOM 663 N N . VAL A 1 88 ? 3.179 -7.648 -10.798 1.00 97.56 88 VAL A N 1
ATOM 664 C CA . VAL A 1 88 ? 2.914 -8.719 -11.776 1.00 97.56 88 VAL A CA 1
ATOM 665 C C . VAL A 1 88 ? 4.130 -9.635 -11.937 1.00 97.56 88 VAL A C 1
ATOM 667 O O . VAL A 1 88 ? 3.998 -10.847 -11.817 1.00 97.56 88 VAL A O 1
ATOM 670 N N . ALA A 1 89 ? 5.330 -9.074 -12.121 1.00 97.81 89 ALA A N 1
ATOM 671 C CA . ALA A 1 89 ? 6.550 -9.868 -12.272 1.00 97.81 89 ALA A CA 1
ATOM 672 C C . ALA A 1 89 ? 6.846 -10.752 -11.046 1.00 97.81 89 ALA A C 1
ATOM 674 O O . ALA A 1 89 ? 7.257 -11.904 -11.194 1.00 97.81 89 ALA A O 1
ATOM 675 N N . LEU A 1 90 ? 6.604 -10.231 -9.837 1.00 97.31 90 LEU A N 1
ATOM 676 C CA . LEU A 1 90 ? 6.732 -10.991 -8.592 1.00 97.31 90 LEU A CA 1
ATOM 677 C C . LEU A 1 90 ? 5.698 -12.122 -8.506 1.00 97.31 90 LEU A C 1
ATOM 679 O O . LEU A 1 90 ? 6.055 -13.238 -8.126 1.00 97.31 90 LEU A O 1
ATOM 683 N N . ALA A 1 91 ? 4.441 -11.851 -8.873 1.00 97.44 91 ALA A N 1
ATOM 684 C CA . ALA A 1 91 ? 3.372 -12.850 -8.892 1.00 97.44 91 ALA A CA 1
ATOM 685 C C . ALA A 1 91 ? 3.677 -13.995 -9.874 1.00 97.44 91 ALA A C 1
ATOM 687 O O . ALA A 1 91 ? 3.497 -15.166 -9.534 1.00 97.44 91 ALA A O 1
ATOM 688 N N . ASP A 1 92 ? 4.236 -13.658 -11.037 1.00 98.12 92 ASP A N 1
ATOM 689 C CA . ASP A 1 92 ? 4.647 -14.612 -12.073 1.00 98.12 92 ASP A CA 1
ATOM 690 C C . ASP A 1 92 ? 5.973 -15.327 -11.749 1.00 98.12 92 ASP A C 1
ATOM 692 O O . ASP A 1 92 ? 6.378 -16.250 -12.458 1.00 98.12 92 ASP A O 1
ATOM 696 N N . ARG A 1 93 ? 6.657 -14.931 -10.664 1.00 97.62 93 ARG A N 1
ATOM 697 C CA . ARG A 1 93 ? 7.999 -15.405 -10.280 1.00 97.62 93 ARG A CA 1
ATOM 698 C C . ARG A 1 93 ? 9.048 -15.210 -11.385 1.00 97.62 93 ARG A C 1
ATOM 700 O O . ARG A 1 93 ? 10.020 -15.964 -11.459 1.00 97.62 93 ARG A O 1
ATOM 707 N N . ASP A 1 94 ? 8.883 -14.181 -12.213 1.00 98.19 94 ASP A N 1
ATOM 708 C CA . ASP A 1 94 ? 9.844 -13.798 -13.248 1.00 98.19 94 ASP A CA 1
ATOM 709 C C . ASP A 1 94 ? 10.931 -12.905 -12.633 1.00 98.19 94 ASP A C 1
ATOM 711 O O . ASP A 1 94 ? 10.760 -11.695 -12.436 1.00 98.19 94 ASP A O 1
ATOM 715 N N . GLY A 1 95 ? 12.072 -13.518 -12.311 1.00 97.12 95 GLY A N 1
ATOM 716 C CA . GLY A 1 95 ? 13.211 -12.826 -11.708 1.00 97.12 95 GLY A CA 1
ATOM 717 C C . GLY A 1 95 ? 13.801 -11.732 -12.602 1.00 97.12 95 GLY A C 1
ATOM 718 O O . GLY A 1 95 ? 14.146 -10.657 -12.110 1.00 97.12 95 GLY A O 1
ATOM 719 N N . ASP A 1 96 ? 13.860 -11.954 -13.914 1.00 97.25 96 ASP A N 1
ATOM 720 C CA . ASP A 1 96 ? 14.438 -10.988 -14.846 1.00 97.25 96 ASP A CA 1
ATOM 721 C C . ASP A 1 96 ? 13.519 -9.773 -15.019 1.00 97.25 96 ASP A C 1
ATOM 723 O O . ASP A 1 96 ? 13.983 -8.627 -15.020 1.00 97.25 96 ASP A O 1
ATOM 727 N N . ALA A 1 97 ? 12.206 -9.996 -15.136 1.00 96.38 97 ALA A N 1
ATOM 728 C CA . ALA A 1 97 ? 11.224 -8.916 -15.153 1.00 96.38 97 ALA A CA 1
ATOM 729 C C . ALA A 1 97 ? 11.197 -8.155 -13.826 1.00 96.38 97 ALA A C 1
ATOM 731 O O . ALA A 1 97 ? 11.139 -6.924 -13.845 1.00 96.38 97 ALA A O 1
ATOM 732 N N . THR A 1 98 ? 11.329 -8.859 -12.701 1.00 96.75 98 THR A N 1
ATOM 733 C CA . THR A 1 98 ? 11.425 -8.248 -11.370 1.00 96.75 98 THR A CA 1
ATOM 734 C C . THR A 1 98 ? 12.624 -7.305 -11.294 1.00 96.75 98 THR A C 1
ATOM 736 O O . THR A 1 98 ? 12.459 -6.138 -10.947 1.00 96.75 98 THR A O 1
ATOM 739 N N . VAL A 1 99 ? 13.823 -7.751 -11.694 1.00 96.00 99 VAL A N 1
ATOM 740 C CA . VAL A 1 99 ? 15.035 -6.910 -11.689 1.00 96.00 99 VAL A CA 1
ATOM 741 C C . VAL A 1 99 ? 14.884 -5.697 -12.610 1.00 96.00 99 VAL A C 1
ATOM 743 O O . VAL A 1 99 ? 15.271 -4.588 -12.234 1.00 96.00 99 VAL A O 1
ATOM 746 N N . ARG A 1 100 ? 14.307 -5.871 -13.806 1.00 95.06 100 ARG A N 1
ATOM 747 C CA . ARG A 1 100 ? 14.058 -4.753 -14.733 1.00 95.06 100 ARG A CA 1
ATOM 748 C C . ARG A 1 100 ? 13.088 -3.728 -14.147 1.00 95.06 100 ARG A C 1
ATOM 750 O O . ARG A 1 100 ? 13.380 -2.535 -14.196 1.00 95.06 100 ARG A O 1
ATOM 757 N N . ALA A 1 101 ? 11.961 -4.179 -13.597 1.00 93.75 101 ALA A N 1
ATOM 758 C CA . ALA A 1 101 ? 10.968 -3.304 -12.982 1.00 93.75 101 ALA A CA 1
ATOM 759 C C . ALA A 1 101 ? 11.548 -2.580 -11.759 1.00 93.75 101 ALA A C 1
ATOM 761 O O . ALA A 1 101 ? 11.353 -1.377 -11.614 1.00 93.75 101 ALA A O 1
ATOM 762 N N . TYR A 1 102 ? 12.330 -3.284 -10.937 1.00 92.50 102 TYR A N 1
ATOM 763 C CA . TYR A 1 102 ? 12.962 -2.718 -9.749 1.00 92.50 102 TYR A CA 1
ATOM 764 C C . TYR A 1 102 ? 13.953 -1.595 -10.085 1.00 92.50 102 TYR A C 1
ATOM 766 O O . TYR A 1 102 ? 13.878 -0.514 -9.505 1.00 92.50 102 TYR A O 1
ATOM 774 N N . ARG A 1 103 ? 14.801 -1.794 -11.104 1.00 93.12 103 ARG A N 1
ATOM 775 C CA . ARG A 1 103 ? 15.698 -0.744 -11.622 1.00 93.12 103 ARG A CA 1
ATOM 776 C C . ARG A 1 103 ? 14.939 0.442 -12.209 1.00 93.12 103 ARG A C 1
ATOM 778 O O . ARG A 1 103 ? 15.329 1.588 -12.012 1.00 93.12 103 ARG A O 1
ATOM 785 N N . ALA A 1 104 ? 13.831 0.189 -12.907 1.00 91.12 104 ALA A N 1
ATOM 786 C CA . ALA A 1 104 ? 13.005 1.247 -13.486 1.00 91.12 104 ALA A CA 1
ATOM 787 C C . ALA A 1 104 ? 12.352 2.158 -12.428 1.00 91.12 104 ALA A C 1
ATOM 789 O O . ALA A 1 104 ? 11.984 3.285 -12.750 1.00 91.12 104 ALA A O 1
ATOM 790 N N . MET A 1 105 ? 12.256 1.718 -11.167 1.00 86.75 105 MET A N 1
ATOM 791 C CA . MET A 1 105 ? 11.839 2.571 -10.046 1.00 86.75 105 MET A CA 1
ATOM 792 C C . MET A 1 105 ? 12.940 3.535 -9.565 1.00 86.75 105 MET A C 1
ATOM 794 O O . MET A 1 105 ? 12.711 4.296 -8.629 1.00 86.75 105 MET A O 1
ATOM 798 N N . GLY A 1 106 ? 14.133 3.515 -10.172 1.00 83.75 106 GLY A N 1
ATOM 799 C CA . GLY A 1 106 ? 15.275 4.333 -9.753 1.00 83.75 106 GLY A CA 1
ATOM 800 C C . GLY A 1 106 ? 16.045 3.750 -8.567 1.00 83.75 106 GLY A C 1
ATOM 801 O O . GLY A 1 106 ? 16.800 4.468 -7.914 1.00 83.75 106 GLY A O 1
ATOM 802 N N . VAL A 1 107 ? 15.848 2.460 -8.274 1.00 67.94 107 VAL A N 1
ATOM 803 C CA . VAL A 1 107 ? 16.605 1.729 -7.259 1.00 67.94 107 VAL A CA 1
ATOM 804 C C . VAL A 1 107 ? 17.707 0.924 -7.958 1.00 67.94 107 VAL A C 1
ATOM 806 O O . VAL A 1 107 ? 17.411 -0.071 -8.619 1.00 67.94 107 VAL A O 1
ATOM 809 N N . ALA A 1 108 ? 18.958 1.353 -7.742 1.00 52.84 108 ALA A N 1
ATOM 810 C CA . ALA A 1 108 ? 20.218 0.875 -8.342 1.00 52.84 108 ALA A CA 1
ATOM 811 C C . ALA A 1 108 ? 20.558 1.406 -9.745 1.00 52.84 108 ALA A C 1
ATOM 813 O O . ALA A 1 108 ? 19.747 1.244 -10.683 1.00 52.84 108 ALA A O 1
#

Sequence (108 aa):
ERLPPCLCGLAAGIEDREPVAVPVDPDELLDTLLGVHASHLFEHGMINGDPHPGNVLLLPDGRIGLIDFGQLKRLSRAEVETYARLVVALADRDGDATVRAYRAMGVA

Foldseek 3Di:
DDDADFDFQDAPPCVPDDGDGARDDPVVVVVLVVVVQLCCLQVVQKHAPDPDSNQWDQDNVRDIHGHDDPRIDGHDPQLSVLVVQLVVCVVVVPPVSNVVSCVVNVND

Secondary structure (DSSP, 8-state):
-PPP-B-----TT-TTSPPP--B--HHHHHHHHHHHHHHHHHTS-EEES---GGGEEEPTTSPEEE---TTEEE--HHHHHHHHHHHHHHHTT-HHHHHHHHHHTT--

Organism: NCBI:txid233186

InterPro domains:
  IPR000719 Protein kinase domain [PS50011] (1-108)
  IPR004147 ABC1 atypical kinase-like domain [PF03109] (24-98)
  IPR011009 Protein kinase-like domain superfamily [SSF56112] (38-79)
  IPR051130 Mitochondrial structure and function regulator [PTHR43173] (23-107)

Radius of gyration: 17.63 Å; chains: 1; bounding box: 39×35×44 Å

pLDDT: mean 83.44, std 18.05, range [35.12, 98.19]